Protein AF-A0A821UL13-F1 (afdb_monomer_lite)

pLDDT: mean 90.33, std 5.7, range [58.94, 95.94]

Foldseek 3Di:
DVVVVVVVVVVLVVLVVVLVVVVVVLLVVLVVLLVVCVVLADDPVLCVDPVSVVVNVVVLVVSLVVLVVSVVVLVVSQVSCVVSVHDRDDRVSSVVSNVSSVVVVVVD

Secondary structure (DSSP, 8-state):
-HHHHHHHHHHHHHHHHHHHHHHHHHHHHHHHHHHHHHHH---GGGGSSHHHHHHHHHHHHHHHHHHHHHHHHHHHHHHHHHHTTPPPP--HHHHHHHHHHHHHHHH-

Structure (mmCIF, N/CA/C/O backbone):
data_AF-A0A821UL13-F1
#
_entry.id   AF-A0A821UL13-F1
#
loop_
_atom_site.group_PDB
_atom_site.id
_atom_site.type_symbol
_atom_site.label_atom_id
_atom_site.label_alt_id
_atom_site.label_comp_id
_atom_site.label_asym_id
_atom_site.label_entity_id
_atom_site.label_seq_id
_atom_site.pdbx_PDB_ins_code
_atom_site.Cartn_x
_atom_site.Cartn_y
_atom_site.Cartn_z
_atom_site.occupancy
_atom_site.B_iso_or_equiv
_atom_site.auth_seq_id
_atom_site.auth_comp_id
_atom_site.auth_asym_id
_atom_site.auth_atom_id
_atom_site.pdbx_PDB_model_num
ATOM 1 N N . ILE A 1 1 ? -18.711 4.309 40.704 1.00 58.94 1 ILE A N 1
ATOM 2 C CA . ILE A 1 1 ? -18.778 3.188 39.728 1.00 58.94 1 ILE A CA 1
ATOM 3 C C . ILE A 1 1 ? -19.207 3.680 38.335 1.00 58.94 1 ILE A C 1
ATOM 5 O O 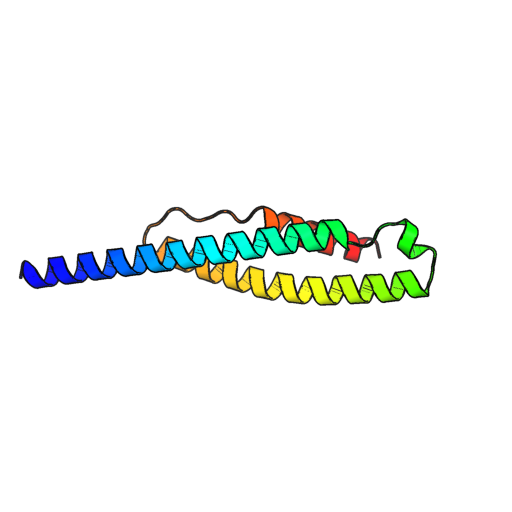. ILE A 1 1 ? -18.478 3.423 37.387 1.00 58.94 1 ILE A O 1
ATOM 9 N N . ASN A 1 2 ? -20.277 4.481 38.199 1.00 68.19 2 ASN A N 1
ATOM 10 C CA . ASN A 1 2 ? -20.720 5.037 36.900 1.00 68.19 2 ASN A CA 1
ATOM 11 C C . ASN A 1 2 ? -19.702 5.933 36.159 1.00 68.19 2 ASN A C 1
ATOM 13 O O . ASN A 1 2 ? -19.652 5.895 34.934 1.00 68.19 2 ASN A O 1
ATOM 17 N N . SER A 1 3 ? -18.871 6.713 36.862 1.00 76.50 3 SER A N 1
ATOM 18 C CA . SER A 1 3 ? -17.856 7.570 36.221 1.00 76.50 3 SER A CA 1
ATOM 19 C C . SER A 1 3 ? -16.747 6.766 35.532 1.00 76.50 3 SER A C 1
ATOM 21 O O . SER A 1 3 ? -16.359 7.096 34.418 1.00 76.50 3 SER A O 1
ATOM 23 N N . HIS A 1 4 ? -16.276 5.679 36.151 1.00 78.44 4 HIS A N 1
ATOM 24 C CA . HIS A 1 4 ? -15.217 4.833 35.590 1.00 78.44 4 HIS A CA 1
ATOM 25 C C . HIS A 1 4 ? -15.665 4.079 34.336 1.00 78.44 4 HIS A C 1
ATOM 27 O O . HIS A 1 4 ? -14.926 4.039 33.359 1.00 78.44 4 HIS A O 1
ATOM 33 N N . ILE A 1 5 ? -16.882 3.526 34.332 1.00 82.00 5 ILE A N 1
ATOM 34 C CA . ILE A 1 5 ? -17.434 2.841 33.151 1.00 82.00 5 ILE A CA 1
ATOM 35 C C . ILE A 1 5 ? -17.591 3.829 31.989 1.00 82.00 5 ILE A C 1
ATOM 37 O O . ILE A 1 5 ? -17.247 3.509 30.854 1.00 82.00 5 ILE A O 1
ATOM 41 N N . LYS A 1 6 ? -18.045 5.054 32.282 1.00 82.69 6 LYS A N 1
ATOM 42 C CA . LYS A 1 6 ? -18.160 6.123 31.288 1.00 82.69 6 LYS A CA 1
ATOM 43 C C . LYS A 1 6 ? -16.800 6.491 30.680 1.00 82.69 6 LYS A C 1
ATOM 45 O O . LYS A 1 6 ? -16.685 6.505 29.461 1.00 82.69 6 LYS A O 1
ATOM 50 N N . LEU A 1 7 ? -15.771 6.686 31.507 1.00 87.56 7 LEU A N 1
ATOM 51 C CA . LEU A 1 7 ? -14.409 6.984 31.042 1.00 87.56 7 LEU A CA 1
ATOM 52 C C . LEU A 1 7 ? -13.830 5.865 30.162 1.00 87.56 7 LEU A C 1
ATOM 54 O O . LEU A 1 7 ? -13.213 6.143 29.138 1.00 87.56 7 LEU A O 1
ATOM 58 N N . ILE A 1 8 ? -14.051 4.598 30.529 1.00 86.25 8 ILE A N 1
ATOM 59 C CA . ILE A 1 8 ? -13.600 3.448 29.728 1.00 86.25 8 ILE A CA 1
ATOM 60 C C . ILE A 1 8 ? -14.285 3.437 28.356 1.00 86.25 8 ILE A C 1
ATOM 62 O O . ILE A 1 8 ? -13.639 3.160 27.346 1.00 86.25 8 ILE A O 1
ATOM 66 N N . ASN A 1 9 ? -15.581 3.744 28.298 1.00 86.69 9 ASN A N 1
ATOM 67 C CA . ASN A 1 9 ? -16.311 3.803 27.033 1.00 86.69 9 ASN A CA 1
ATOM 68 C C . ASN A 1 9 ? -15.836 4.970 26.154 1.00 86.69 9 ASN A C 1
ATOM 70 O O . ASN A 1 9 ? -15.577 4.765 24.973 1.00 86.69 9 ASN A O 1
ATOM 74 N N . GLU A 1 10 ? -15.616 6.152 26.734 1.00 88.19 10 GLU A N 1
ATOM 75 C CA . GLU A 1 10 ? -15.062 7.306 26.012 1.00 88.19 10 GLU A CA 1
ATOM 76 C C . GLU A 1 10 ? -13.672 7.001 25.429 1.00 88.19 10 GLU A C 1
ATOM 78 O O . GLU A 1 10 ? -13.394 7.319 24.272 1.00 88.19 10 GLU A O 1
ATOM 83 N N . GLN A 1 11 ? -12.807 6.319 26.189 1.00 89.88 11 GLN A N 1
ATOM 84 C CA . GLN A 1 11 ? -11.495 5.886 25.699 1.00 89.88 11 GLN A CA 1
ATOM 85 C C . GLN A 1 11 ? -11.605 4.885 24.544 1.00 89.88 11 GLN A C 1
ATOM 87 O O . GLN A 1 11 ? -10.859 4.993 23.570 1.00 89.88 11 GLN A O 1
ATOM 92 N N . LYS A 1 12 ? -12.550 3.938 24.610 1.00 90.06 12 LYS A N 1
ATOM 93 C CA . LYS A 1 12 ? -12.811 3.007 23.501 1.00 90.06 12 LYS A CA 1
ATOM 94 C C . LYS A 1 12 ? -13.242 3.743 22.236 1.00 90.06 12 LYS A C 1
ATOM 96 O O . LYS A 1 12 ? -12.751 3.415 21.159 1.00 90.06 12 LYS A O 1
ATOM 101 N N . ASP A 1 13 ? -14.106 4.745 22.356 1.00 91.50 13 ASP A N 1
ATOM 102 C CA . ASP A 1 13 ? -14.577 5.520 21.206 1.00 91.50 13 ASP A CA 1
ATOM 103 C C . ASP A 1 13 ? -13.455 6.347 20.566 1.00 91.50 13 ASP A C 1
ATOM 105 O O . ASP A 1 13 ? -13.377 6.447 19.340 1.00 91.50 13 ASP A O 1
ATOM 109 N N . ILE A 1 14 ? -12.542 6.894 21.375 1.00 94.12 14 ILE A N 1
ATOM 110 C CA . ILE A 1 14 ? -11.339 7.577 20.876 1.00 94.12 14 ILE A CA 1
ATOM 111 C C . ILE A 1 14 ? -10.452 6.601 20.092 1.00 94.12 14 ILE A C 1
ATOM 113 O O . ILE A 1 14 ? -10.018 6.920 18.986 1.00 94.12 14 ILE A O 1
ATOM 117 N N . LEU A 1 15 ? -10.212 5.398 20.621 1.00 94.06 15 LEU A N 1
ATOM 118 C CA . LEU A 1 15 ? -9.389 4.391 19.944 1.00 94.06 15 LEU A CA 1
ATOM 119 C C . LEU A 1 15 ? -10.003 3.950 18.609 1.00 94.06 15 LEU A C 1
ATOM 121 O O . LEU A 1 15 ? -9.287 3.880 17.613 1.00 94.06 15 LEU A O 1
ATOM 125 N N . LYS A 1 16 ? -11.326 3.753 18.549 1.00 93.94 16 LYS A N 1
ATOM 126 C CA . LYS A 1 16 ? -12.034 3.446 17.295 1.00 93.94 16 LYS A CA 1
ATOM 127 C C . LYS A 1 16 ? -11.878 4.553 16.248 1.00 93.94 16 LYS A C 1
ATOM 129 O O . LYS A 1 16 ? -11.609 4.260 15.088 1.00 93.94 16 LYS A O 1
ATOM 134 N N . LYS A 1 17 ? -11.984 5.826 16.649 1.00 94.12 17 LYS A N 1
ATOM 135 C CA . LYS A 1 17 ? -11.746 6.972 15.749 1.00 94.12 17 LYS A CA 1
ATOM 136 C C . LYS A 1 17 ? -10.305 7.019 15.241 1.00 94.12 17 LYS A C 1
ATOM 138 O O . LYS A 1 17 ? -10.081 7.313 14.070 1.00 94.12 17 LYS A O 1
ATOM 143 N N . ASN A 1 18 ? -9.335 6.693 16.092 1.00 94.62 18 ASN A N 1
ATOM 144 C CA . ASN A 1 18 ? -7.931 6.629 15.688 1.00 94.62 18 ASN A CA 1
ATOM 145 C C . ASN A 1 18 ? -7.687 5.504 14.672 1.00 94.62 18 ASN A C 1
ATOM 147 O O . ASN A 1 18 ? -7.004 5.726 13.675 1.00 94.62 18 ASN A O 1
ATOM 151 N N . ILE A 1 19 ? -8.280 4.326 14.889 1.00 94.81 19 ILE A N 1
ATOM 152 C CA . ILE A 1 19 ? -8.237 3.203 13.940 1.00 94.81 19 ILE A CA 1
ATOM 153 C C . ILE A 1 19 ? -8.843 3.617 12.593 1.00 94.81 19 ILE A C 1
ATOM 155 O O . ILE A 1 19 ? -8.221 3.403 11.555 1.00 94.81 19 ILE A O 1
ATOM 159 N N . GLN A 1 20 ? -9.995 4.294 12.609 1.00 93.94 20 GLN A N 1
ATOM 160 C CA . GLN A 1 20 ? -10.649 4.805 11.402 1.00 93.94 20 GLN A CA 1
ATOM 161 C C . GLN A 1 20 ? -9.764 5.803 10.636 1.00 93.94 20 GLN A C 1
ATOM 163 O O . GLN A 1 20 ? -9.604 5.693 9.423 1.00 93.94 20 GLN A O 1
ATOM 168 N N . SER A 1 21 ? -9.121 6.737 11.342 1.00 94.75 21 SER A N 1
ATOM 169 C CA . SER A 1 21 ? -8.209 7.707 10.725 1.00 94.75 21 SER A CA 1
ATOM 170 C C . SER A 1 21 ? -6.978 7.043 10.090 1.00 94.75 21 SER A C 1
ATOM 172 O O . SER A 1 21 ? -6.545 7.424 8.996 1.00 94.75 21 SER A O 1
ATOM 174 N N . ARG A 1 22 ? -6.426 6.011 10.743 1.00 94.62 22 ARG A N 1
ATOM 175 C CA . ARG A 1 22 ? -5.341 5.202 10.168 1.00 94.62 22 ARG A CA 1
ATOM 176 C C . ARG A 1 22 ? -5.804 4.427 8.942 1.00 94.62 22 ARG A C 1
ATOM 178 O O . ARG A 1 22 ? -5.074 4.395 7.956 1.00 94.62 22 ARG A O 1
ATOM 185 N N . TYR A 1 23 ? -7.010 3.866 8.979 1.00 94.88 23 TYR A N 1
ATOM 186 C CA . TYR A 1 23 ? -7.612 3.190 7.834 1.00 94.88 23 TYR A CA 1
ATOM 187 C C . TYR A 1 23 ? -7.737 4.113 6.623 1.00 94.88 23 TYR A C 1
ATOM 189 O O . TYR A 1 23 ? -7.242 3.774 5.554 1.00 94.88 23 TYR A O 1
ATOM 197 N N . GLU A 1 24 ? -8.299 5.308 6.789 1.00 94.56 24 GLU A N 1
ATOM 198 C CA . GLU A 1 24 ? -8.432 6.282 5.698 1.00 94.56 24 GLU A CA 1
ATOM 199 C C . GLU A 1 24 ? -7.069 6.696 5.132 1.00 94.56 24 GLU A C 1
ATOM 201 O O . GLU A 1 24 ? -6.884 6.809 3.919 1.00 94.56 24 GLU A O 1
ATOM 206 N N . THR A 1 25 ? -6.076 6.878 6.003 1.00 95.00 25 THR A N 1
ATOM 207 C CA . THR A 1 25 ? -4.701 7.162 5.577 1.00 95.00 25 THR A CA 1
ATOM 208 C C . THR A 1 25 ? -4.124 6.009 4.757 1.00 95.00 25 THR A C 1
ATOM 210 O O . THR A 1 25 ? -3.497 6.245 3.725 1.00 95.00 25 THR A O 1
ATOM 213 N N . PHE A 1 26 ? -4.349 4.770 5.188 1.00 95.94 26 PHE A N 1
ATOM 214 C CA . PHE A 1 26 ? -3.846 3.577 4.519 1.00 95.94 26 PHE A CA 1
ATOM 215 C C . PHE A 1 26 ? -4.543 3.321 3.173 1.00 95.94 26 PHE A C 1
ATOM 217 O O . PHE A 1 26 ? -3.873 3.015 2.188 1.00 95.94 26 PHE A O 1
ATOM 224 N N . VAL A 1 27 ? -5.857 3.542 3.076 1.00 94.50 27 VAL A N 1
ATOM 225 C CA . VAL A 1 27 ? -6.598 3.481 1.801 1.00 94.50 27 VAL A CA 1
ATOM 226 C C . VAL A 1 27 ? -6.030 4.482 0.796 1.00 94.50 27 VAL A C 1
ATOM 228 O O . VAL A 1 27 ? -5.663 4.098 -0.311 1.00 94.50 27 VAL A O 1
ATOM 231 N N . ASN A 1 28 ? -5.819 5.735 1.210 1.00 94.94 28 ASN A N 1
ATOM 232 C CA . ASN A 1 28 ? -5.192 6.751 0.359 1.00 94.94 28 ASN A CA 1
ATOM 233 C C . ASN A 1 28 ? -3.777 6.354 -0.109 1.00 94.94 28 ASN A C 1
ATOM 235 O O . ASN A 1 28 ? -3.327 6.769 -1.180 1.00 94.94 28 ASN A O 1
ATOM 239 N N . GLN A 1 29 ? -3.026 5.596 0.697 1.00 94.69 29 GLN A N 1
ATOM 240 C CA . GLN A 1 29 ? -1.722 5.067 0.288 1.00 94.69 29 GLN A CA 1
ATOM 241 C C . GLN A 1 29 ? -1.870 3.962 -0.765 1.00 94.69 29 GLN A C 1
ATOM 243 O O . GLN A 1 29 ? -1.136 3.982 -1.757 1.00 94.69 29 GLN A O 1
ATOM 248 N N . CYS A 1 30 ? -2.834 3.054 -0.586 1.00 94.69 30 CYS A N 1
ATOM 249 C CA . CYS A 1 30 ? -3.140 1.983 -1.537 1.00 94.69 30 CYS A CA 1
ATOM 250 C C . CYS A 1 30 ? -3.534 2.550 -2.909 1.00 94.69 30 CYS A C 1
ATOM 252 O O . CYS A 1 30 ? -2.946 2.166 -3.921 1.00 94.69 30 CYS A O 1
ATOM 254 N N . GLU A 1 31 ? -4.432 3.537 -2.938 1.00 94.75 31 GLU A N 1
ATOM 255 C CA . GLU A 1 31 ? -4.860 4.214 -4.169 1.00 94.75 31 GLU A CA 1
ATOM 256 C C . GLU A 1 31 ? -3.676 4.848 -4.913 1.00 94.75 31 GLU A C 1
ATOM 258 O O . GLU A 1 31 ? -3.485 4.650 -6.116 1.00 94.75 31 GLU A O 1
ATOM 263 N N . LYS A 1 32 ? -2.814 5.580 -4.193 1.00 94.44 32 LYS A N 1
ATOM 264 C CA . LYS A 1 32 ? -1.623 6.213 -4.783 1.00 94.44 32 LYS A CA 1
ATOM 265 C C . LYS A 1 32 ? -0.677 5.189 -5.394 1.00 94.44 32 LYS A C 1
ATOM 267 O O . LYS A 1 32 ? -0.086 5.450 -6.441 1.00 94.44 32 LYS A O 1
ATOM 272 N N . ILE A 1 33 ? -0.504 4.043 -4.746 1.00 93.25 33 ILE A N 1
ATOM 273 C CA . ILE A 1 33 ? 0.353 2.977 -5.260 1.00 93.25 33 ILE A CA 1
ATOM 274 C C . ILE A 1 33 ? -0.245 2.331 -6.490 1.00 93.25 33 ILE A C 1
ATOM 276 O O . ILE A 1 33 ? 0.482 2.164 -7.467 1.00 93.25 33 ILE A O 1
ATOM 280 N N . LYS A 1 34 ? -1.549 2.056 -6.489 1.00 94.00 34 LYS A N 1
ATOM 281 C CA . LYS A 1 34 ? -2.252 1.549 -7.665 1.00 94.00 34 LYS A CA 1
ATOM 282 C C . LYS A 1 34 ? -2.089 2.481 -8.860 1.00 94.00 34 LYS A C 1
ATOM 284 O O . LYS A 1 34 ? -1.695 2.025 -9.930 1.00 94.00 34 LYS A O 1
ATOM 289 N N . LEU A 1 35 ? -2.279 3.787 -8.672 1.00 94.75 35 LEU A N 1
ATOM 290 C CA . LEU A 1 35 ? -2.083 4.779 -9.736 1.00 94.75 35 LEU A CA 1
ATOM 291 C C . 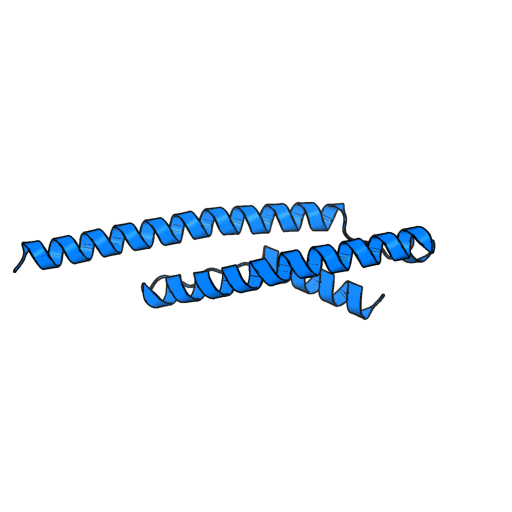LEU A 1 35 ? -0.641 4.792 -10.262 1.00 94.75 35 LEU A C 1
ATOM 293 O O . LEU A 1 35 ? -0.421 4.765 -11.474 1.00 94.75 35 LEU A O 1
ATOM 297 N N . ARG A 1 36 ? 0.357 4.778 -9.366 1.00 93.31 36 ARG A N 1
ATOM 298 C CA . ARG A 1 36 ? 1.772 4.688 -9.768 1.00 93.31 36 ARG A CA 1
ATOM 299 C C . ARG A 1 36 ? 2.057 3.393 -10.524 1.00 93.31 36 ARG A C 1
ATOM 301 O O . ARG A 1 36 ? 2.755 3.412 -11.531 1.00 93.31 36 ARG A O 1
ATOM 308 N N . TRP A 1 37 ? 1.529 2.273 -10.049 1.00 94.44 37 TRP A N 1
ATOM 309 C CA . TRP A 1 37 ? 1.732 0.977 -10.676 1.00 94.44 37 TRP A CA 1
ATOM 310 C C . TRP A 1 37 ? 1.123 0.926 -12.075 1.00 94.44 37 TRP A C 1
ATOM 312 O O . TRP A 1 37 ? 1.802 0.559 -13.024 1.00 94.44 37 TRP A O 1
ATOM 322 N N . GLN A 1 38 ? -0.109 1.399 -12.249 1.00 92.69 38 GLN A N 1
ATOM 323 C CA . GLN A 1 38 ? -0.749 1.484 -13.564 1.00 92.69 38 GLN A CA 1
ATOM 324 C C . GLN A 1 38 ? 0.063 2.317 -14.569 1.00 92.69 38 GLN A C 1
ATOM 326 O O . GLN A 1 38 ? 0.081 1.995 -15.758 1.00 92.69 38 GLN A O 1
ATOM 331 N N . GLN A 1 39 ? 0.746 3.364 -14.098 1.00 91.00 39 GLN A N 1
ATOM 332 C CA . GLN A 1 39 ? 1.588 4.216 -14.935 1.00 91.00 39 GLN A CA 1
ATOM 333 C C . GLN A 1 39 ? 2.922 3.558 -15.316 1.00 91.00 39 GLN A C 1
ATOM 335 O O . GLN A 1 39 ? 3.343 3.677 -16.466 1.00 91.00 39 GLN A O 1
ATOM 340 N N . PHE A 1 40 ? 3.591 2.904 -14.363 1.00 89.62 40 PHE A N 1
ATOM 341 C CA . PHE A 1 40 ? 4.982 2.459 -14.513 1.00 89.62 40 PHE A CA 1
ATOM 342 C C . PHE A 1 40 ? 5.163 0.945 -14.643 1.00 89.62 40 PHE A C 1
ATOM 344 O O . PHE A 1 40 ? 6.298 0.493 -14.794 1.00 89.62 40 PHE A O 1
ATOM 351 N N . ARG A 1 41 ? 4.088 0.151 -14.566 1.00 90.75 41 ARG A N 1
ATOM 352 C CA . ARG A 1 41 ? 4.193 -1.303 -14.703 1.00 90.75 41 ARG A CA 1
ATOM 353 C C . ARG A 1 41 ? 4.803 -1.668 -16.063 1.00 90.75 41 ARG A C 1
ATOM 355 O O . ARG A 1 41 ? 4.386 -1.093 -17.078 1.00 90.75 41 ARG A O 1
ATOM 362 N N . PRO A 1 42 ? 5.740 -2.627 -16.096 1.00 88.81 42 PRO A N 1
ATOM 363 C CA . PRO A 1 42 ? 6.310 -3.104 -17.346 1.00 88.81 42 PRO A CA 1
ATOM 364 C C . PRO A 1 42 ? 5.249 -3.697 -18.272 1.00 88.81 42 PRO A C 1
ATOM 366 O O . PRO A 1 42 ? 4.258 -4.278 -17.820 1.00 88.81 42 PRO A O 1
ATOM 369 N N . ARG A 1 43 ? 5.463 -3.558 -19.578 1.00 87.81 43 ARG A N 1
ATOM 370 C CA . ARG A 1 43 ? 4.629 -4.142 -20.634 1.00 87.81 43 ARG A CA 1
ATOM 371 C C . ARG A 1 43 ? 5.448 -5.150 -21.432 1.00 87.81 43 ARG A C 1
ATOM 373 O O . ARG A 1 43 ? 6.669 -5.095 -21.427 1.00 87.81 43 ARG A O 1
ATOM 380 N N . GLU A 1 44 ? 4.786 -6.039 -22.165 1.00 83.50 44 GLU A N 1
ATOM 381 C CA . GLU A 1 44 ? 5.459 -7.081 -22.965 1.00 83.50 44 GLU A CA 1
ATOM 382 C C . GLU A 1 44 ? 6.516 -6.505 -23.926 1.00 83.50 44 GLU A C 1
ATOM 384 O O . GLU A 1 44 ? 7.626 -7.016 -24.006 1.00 83.50 44 GLU A O 1
ATOM 389 N N . GLN A 1 45 ? 6.224 -5.364 -24.554 1.00 83.75 45 GLN A N 1
ATOM 390 C CA . GLN A 1 45 ? 7.158 -4.617 -25.411 1.00 83.75 45 GLN A CA 1
ATOM 391 C C . GLN A 1 45 ? 8.476 -4.203 -24.719 1.00 83.75 45 GLN A C 1
ATOM 393 O O . GLN A 1 45 ? 9.467 -3.923 -25.389 1.00 83.75 45 GLN A O 1
ATOM 398 N N . ASP A 1 46 ? 8.506 -4.123 -23.385 1.00 82.44 46 ASP A N 1
ATOM 399 C CA . ASP A 1 46 ? 9.703 -3.748 -22.629 1.00 82.44 46 ASP A CA 1
ATOM 400 C C . ASP A 1 46 ? 10.674 -4.936 -22.465 1.00 82.44 46 ASP A C 1
ATOM 402 O O . ASP A 1 46 ? 11.832 -4.723 -22.106 1.00 82.44 46 ASP A O 1
ATOM 406 N N . MET A 1 47 ? 10.243 -6.169 -22.776 1.00 77.62 47 MET A N 1
ATOM 407 C CA . MET A 1 47 ? 11.105 -7.359 -22.819 1.00 77.62 47 MET A CA 1
ATOM 408 C C . MET A 1 47 ? 12.035 -7.393 -24.037 1.00 77.62 47 MET A C 1
ATOM 410 O O . MET A 1 47 ? 13.084 -8.031 -23.987 1.00 77.62 47 MET A O 1
ATOM 414 N N . GLU A 1 48 ? 11.653 -6.738 -25.136 1.00 83.81 48 GLU A N 1
ATOM 415 C CA . GLU A 1 48 ? 12.372 -6.817 -26.417 1.00 83.81 48 GLU A CA 1
ATOM 416 C C . GLU A 1 48 ? 13.737 -6.109 -26.381 1.00 83.81 48 GLU A C 1
ATOM 418 O O . GLU A 1 48 ? 14.618 -6.393 -27.192 1.00 83.81 48 GLU A O 1
ATOM 423 N N . ASP A 1 49 ? 13.931 -5.199 -25.424 1.00 88.81 49 ASP A N 1
ATOM 424 C CA . ASP A 1 49 ? 15.172 -4.461 -25.209 1.00 88.81 49 ASP A CA 1
ATOM 425 C C . ASP A 1 49 ? 15.818 -4.905 -23.890 1.00 88.81 49 ASP A C 1
ATOM 427 O O . ASP A 1 49 ? 15.252 -4.751 -22.808 1.00 88.81 49 ASP A O 1
ATOM 431 N N . GLU A 1 50 ? 17.042 -5.428 -23.968 1.00 86.56 50 GLU A N 1
ATOM 432 C CA . GLU A 1 50 ? 17.773 -5.988 -22.824 1.00 86.56 50 GLU A CA 1
ATOM 433 C C . GLU A 1 50 ? 17.962 -4.982 -21.672 1.00 86.56 50 GLU A C 1
ATOM 435 O O . GLU A 1 50 ? 17.975 -5.353 -20.493 1.00 86.56 50 GLU A O 1
ATOM 440 N N . LYS A 1 51 ? 18.111 -3.689 -21.986 1.00 89.06 51 LYS A N 1
ATOM 441 C CA . LYS A 1 51 ? 18.239 -2.635 -20.979 1.00 89.06 51 LYS A CA 1
ATOM 442 C C . LYS A 1 51 ? 16.883 -2.344 -20.338 1.00 89.06 51 LYS A C 1
ATOM 444 O O . LYS A 1 51 ? 16.803 -2.321 -19.111 1.00 89.06 51 LYS A O 1
ATOM 449 N N . LYS A 1 52 ? 15.823 -2.181 -21.137 1.00 87.19 52 LYS A N 1
ATOM 450 C CA . LYS A 1 52 ? 14.462 -1.955 -20.613 1.00 87.19 52 LYS A CA 1
ATOM 451 C C . LYS A 1 52 ? 13.962 -3.131 -19.784 1.00 87.19 52 LYS A C 1
ATOM 453 O O . LYS A 1 52 ? 13.322 -2.912 -18.756 1.00 87.19 52 LYS A O 1
ATOM 458 N N . CYS A 1 53 ? 14.308 -4.353 -20.174 1.00 87.25 53 CYS A N 1
ATOM 459 C CA . CYS A 1 53 ? 13.977 -5.559 -19.432 1.00 87.25 53 CYS A CA 1
ATOM 460 C C . CYS A 1 53 ? 14.635 -5.550 -18.041 1.00 87.25 53 CYS A C 1
ATOM 462 O O . CYS A 1 53 ? 13.960 -5.721 -17.024 1.00 87.25 53 CYS A O 1
ATOM 464 N N . ARG A 1 54 ? 15.937 -5.238 -17.962 1.00 87.94 54 ARG A N 1
ATOM 465 C CA . ARG A 1 54 ? 16.647 -5.097 -16.678 1.00 87.94 54 ARG A CA 1
ATOM 466 C C . ARG A 1 54 ? 16.067 -3.999 -15.788 1.00 87.94 54 ARG A C 1
ATOM 468 O O . ARG A 1 54 ? 15.881 -4.229 -14.591 1.00 87.94 54 ARG A O 1
ATOM 475 N N . ASP A 1 55 ? 15.780 -2.831 -16.357 1.00 89.50 55 ASP A N 1
ATOM 476 C CA . ASP A 1 55 ? 15.213 -1.700 -15.616 1.00 89.50 55 ASP A CA 1
ATOM 477 C C . ASP A 1 55 ? 13.806 -2.037 -15.088 1.00 89.50 55 ASP A C 1
ATOM 479 O O . ASP A 1 55 ? 13.477 -1.748 -13.935 1.00 89.50 55 ASP A O 1
ATOM 483 N N . SER A 1 56 ? 13.011 -2.745 -15.890 1.00 89.12 56 SER A N 1
ATOM 484 C CA . SER A 1 56 ? 11.681 -3.240 -15.525 1.00 89.12 56 SER A CA 1
ATOM 485 C C . SER A 1 56 ? 11.731 -4.262 -14.388 1.00 89.12 56 SER A C 1
ATOM 487 O O . SER A 1 56 ? 10.998 -4.126 -13.411 1.00 89.12 56 SER A O 1
ATOM 489 N N . LEU A 1 57 ? 12.638 -5.244 -14.446 1.00 88.50 57 LEU A N 1
ATOM 490 C CA . LEU A 1 57 ? 12.830 -6.222 -13.367 1.00 88.50 57 LEU A CA 1
ATOM 491 C C . LEU A 1 57 ? 13.248 -5.558 -12.052 1.00 88.50 57 LEU A C 1
ATOM 493 O O . LEU A 1 57 ? 12.806 -5.968 -10.976 1.00 88.50 57 LEU A O 1
ATOM 497 N N . LYS A 1 58 ? 14.090 -4.521 -12.123 1.00 90.25 58 LYS A N 1
ATOM 498 C CA . LYS A 1 58 ? 14.464 -3.734 -10.946 1.00 90.25 58 LYS A CA 1
ATOM 499 C C . LYS A 1 58 ? 13.245 -3.023 -10.354 1.00 90.25 58 LYS A C 1
ATOM 501 O O . LYS A 1 58 ? 13.013 -3.140 -9.153 1.00 90.25 58 LYS A O 1
ATOM 506 N N . LEU A 1 59 ? 12.441 -2.368 -11.192 1.00 90.06 59 LEU A N 1
ATOM 507 C CA . LEU A 1 59 ? 11.215 -1.691 -10.770 1.00 90.06 59 LEU A CA 1
ATOM 508 C C . LEU A 1 59 ? 10.223 -2.664 -10.116 1.00 90.06 59 LEU A C 1
ATOM 510 O O . LEU A 1 59 ? 9.670 -2.355 -9.063 1.00 90.06 59 LEU A O 1
ATOM 514 N N . VAL A 1 60 ? 10.030 -3.852 -10.696 1.00 91.44 60 VAL A N 1
ATOM 515 C CA . VAL A 1 60 ? 9.144 -4.897 -10.151 1.00 91.44 60 VAL A CA 1
ATOM 516 C C . VAL A 1 60 ? 9.609 -5.345 -8.765 1.00 91.44 60 VAL A C 1
ATOM 518 O O . VAL A 1 60 ? 8.787 -5.444 -7.861 1.00 91.44 60 VAL A O 1
ATOM 521 N N . ARG A 1 61 ? 10.916 -5.559 -8.560 1.00 91.06 61 ARG A N 1
ATOM 522 C CA . ARG A 1 61 ? 11.473 -5.940 -7.247 1.00 91.06 61 ARG A CA 1
ATOM 523 C C . ARG A 1 61 ? 11.318 -4.841 -6.199 1.00 91.06 61 ARG A C 1
ATOM 525 O O . ARG A 1 61 ? 10.971 -5.125 -5.057 1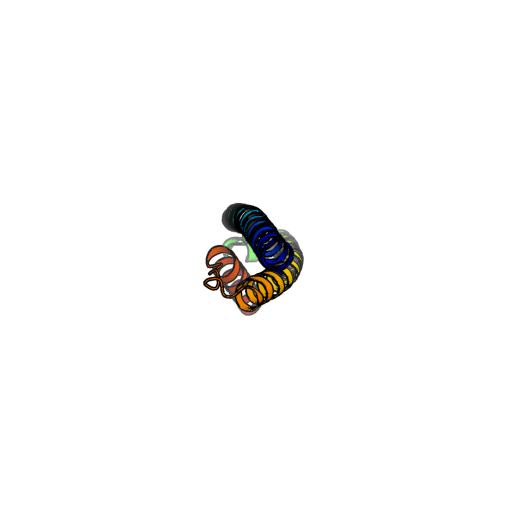.00 91.06 61 ARG A O 1
ATOM 532 N N . GLU A 1 62 ? 11.562 -3.588 -6.576 1.00 92.00 62 GLU A N 1
ATOM 533 C CA . GLU A 1 62 ? 11.367 -2.443 -5.678 1.00 92.00 62 GLU A CA 1
ATOM 534 C C . GLU A 1 62 ? 9.891 -2.295 -5.286 1.00 92.00 62 GLU A C 1
ATOM 536 O O . GLU A 1 62 ? 9.578 -2.075 -4.114 1.00 92.00 62 GLU A O 1
ATOM 541 N N . LYS A 1 63 ? 8.976 -2.478 -6.246 1.00 91.94 63 LYS A N 1
ATOM 542 C CA . LYS A 1 63 ? 7.536 -2.470 -5.978 1.00 91.94 63 LYS A CA 1
ATOM 543 C C . LYS A 1 63 ? 7.077 -3.646 -5.142 1.00 91.94 63 LYS A C 1
ATOM 545 O O . LYS A 1 63 ? 6.281 -3.437 -4.237 1.00 91.94 63 LYS A O 1
ATOM 550 N N . GLU A 1 64 ? 7.603 -4.841 -5.373 1.00 92.50 64 GLU A N 1
ATOM 551 C CA . GLU A 1 64 ? 7.313 -6.001 -4.533 1.00 92.50 64 GLU A CA 1
ATOM 552 C C . GLU A 1 64 ? 7.638 -5.711 -3.065 1.00 92.50 64 GLU A C 1
ATOM 554 O O . GLU A 1 64 ? 6.795 -5.939 -2.202 1.00 92.50 64 GLU A O 1
ATOM 559 N N . GLN A 1 65 ? 8.813 -5.144 -2.781 1.00 93.31 65 GLN A N 1
ATOM 560 C CA . GLN A 1 65 ? 9.192 -4.804 -1.411 1.00 93.31 65 GLN A CA 1
ATOM 561 C C . GLN A 1 65 ? 8.232 -3.779 -0.782 1.00 93.31 65 GLN A C 1
ATOM 563 O O . GLN A 1 65 ? 7.787 -3.976 0.348 1.00 93.31 65 GLN A O 1
ATOM 568 N N . GLU A 1 66 ? 7.862 -2.725 -1.521 1.00 93.56 66 GLU A N 1
ATOM 569 C CA . GLU A 1 66 ? 6.880 -1.724 -1.068 1.00 93.56 66 GLU A CA 1
ATOM 570 C C . GLU A 1 66 ? 5.516 -2.370 -0.756 1.00 93.56 66 GLU A C 1
ATOM 572 O O . GLU A 1 66 ? 4.913 -2.078 0.277 1.00 93.56 66 GLU A O 1
ATOM 577 N N . ILE A 1 67 ? 5.046 -3.288 -1.609 1.00 93.88 67 ILE A N 1
ATOM 578 C CA . ILE A 1 67 ? 3.785 -4.013 -1.405 1.00 93.88 67 ILE A CA 1
ATOM 579 C C . ILE A 1 67 ? 3.851 -4.933 -0.185 1.00 93.88 67 ILE A C 1
ATOM 581 O O . ILE A 1 67 ? 2.909 -4.945 0.604 1.00 93.88 67 ILE A O 1
ATOM 585 N N . GLN A 1 68 ? 4.948 -5.664 0.021 1.00 94.44 68 GLN A N 1
ATOM 586 C CA . GLN A 1 68 ? 5.092 -6.552 1.180 1.00 94.44 68 GLN A CA 1
ATOM 587 C C . GLN A 1 68 ? 5.006 -5.794 2.509 1.00 94.44 68 GLN A C 1
ATOM 589 O O . GLN A 1 68 ? 4.397 -6.275 3.466 1.00 94.44 68 GLN A O 1
ATOM 594 N N . ASP A 1 69 ? 5.563 -4.587 2.579 1.00 94.69 69 ASP A N 1
ATOM 595 C CA . ASP A 1 69 ? 5.490 -3.775 3.794 1.00 94.69 69 ASP A CA 1
ATOM 596 C C . ASP A 1 69 ? 4.091 -3.184 4.029 1.00 94.69 69 ASP A C 1
ATOM 598 O O . ASP A 1 69 ? 3.687 -2.982 5.178 1.00 94.69 69 ASP A O 1
ATOM 602 N N . LEU A 1 70 ? 3.309 -2.971 2.970 1.00 94.75 70 LEU A N 1
ATOM 603 C CA . LEU A 1 70 ? 1.903 -2.578 3.080 1.00 94.75 70 LEU A CA 1
ATOM 604 C C . LEU A 1 70 ? 0.993 -3.749 3.428 1.00 94.75 70 LEU A C 1
ATOM 606 O O . LEU A 1 70 ? 0.043 -3.557 4.179 1.00 94.75 70 LEU A O 1
ATOM 610 N N . LEU A 1 71 ? 1.287 -4.960 2.954 1.00 94.75 71 LEU A N 1
ATOM 611 C CA . LEU A 1 71 ? 0.544 -6.161 3.337 1.00 94.75 71 LEU A CA 1
ATOM 612 C C . LEU A 1 71 ? 0.640 -6.415 4.848 1.00 94.75 71 LEU A C 1
ATOM 614 O O . LEU A 1 71 ? -0.381 -6.648 5.488 1.00 94.75 71 LEU A O 1
ATOM 618 N N . LYS A 1 72 ? 1.823 -6.232 5.448 1.00 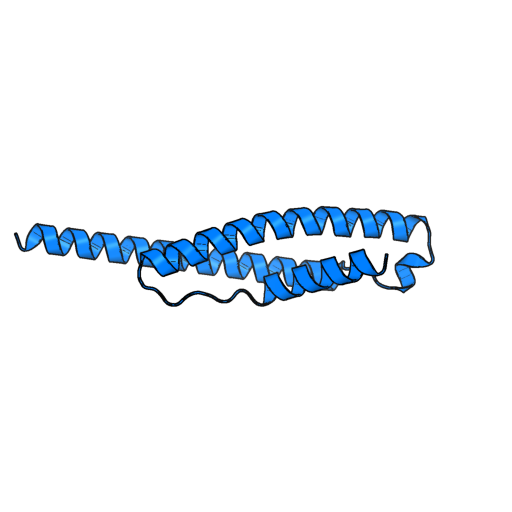95.31 72 LYS A N 1
ATOM 619 C CA . LYS A 1 72 ? 1.996 -6.301 6.912 1.00 95.31 72 LYS A CA 1
ATOM 620 C C . LYS A 1 72 ? 1.178 -5.236 7.649 1.00 95.31 72 LYS A C 1
ATOM 622 O O . LYS A 1 72 ? 0.581 -5.506 8.689 1.00 95.31 72 LYS A O 1
ATOM 627 N N . GLN A 1 73 ? 1.135 -4.011 7.119 1.00 94.50 73 GLN A N 1
ATOM 628 C CA . GLN A 1 73 ? 0.313 -2.937 7.691 1.00 94.50 73 GLN A CA 1
ATOM 629 C C . GLN A 1 73 ? -1.186 -3.243 7.569 1.00 94.50 73 GLN A C 1
ATOM 631 O O . GLN A 1 73 ? -1.930 -3.023 8.524 1.00 94.50 73 GLN A O 1
ATOM 636 N N . LYS A 1 74 ? -1.619 -3.802 6.432 1.00 95.00 74 LYS A N 1
ATOM 637 C CA . LYS A 1 74 ? -2.983 -4.299 6.209 1.00 95.00 74 LYS A CA 1
ATOM 638 C C . LYS A 1 74 ? -3.361 -5.354 7.247 1.00 95.00 74 LYS A C 1
ATOM 640 O O . LYS A 1 74 ? -4.431 -5.243 7.838 1.00 95.00 74 LYS A O 1
ATOM 645 N N . GLU A 1 75 ? -2.503 -6.343 7.490 1.00 95.00 75 GLU A N 1
ATOM 646 C CA . GLU A 1 75 ? -2.735 -7.389 8.497 1.00 95.00 75 GLU A CA 1
ATOM 647 C C . GLU A 1 75 ? -2.906 -6.789 9.894 1.00 95.00 75 GLU A C 1
ATOM 649 O O . GLU A 1 75 ? -3.917 -7.038 10.551 1.00 95.00 75 GLU A O 1
ATOM 654 N N . SER A 1 76 ? -1.984 -5.910 10.302 1.00 94.38 76 SER A N 1
ATOM 655 C CA . SER A 1 76 ? -2.069 -5.213 11.590 1.00 94.38 76 SER A CA 1
ATOM 656 C C . SER A 1 76 ? -3.370 -4.418 11.731 1.00 94.38 76 SER A C 1
ATOM 658 O O . SER A 1 76 ? -3.988 -4.437 12.793 1.00 94.38 76 SER A O 1
ATOM 660 N N . LEU A 1 77 ? -3.813 -3.734 10.676 1.00 95.06 77 LEU A N 1
ATOM 661 C CA . LEU A 1 77 ? -5.040 -2.946 10.711 1.00 95.06 77 LEU A CA 1
ATOM 662 C C . LEU A 1 77 ? -6.287 -3.844 10.795 1.00 95.06 77 LEU A C 1
ATOM 664 O O . LEU A 1 77 ? -7.201 -3.552 11.560 1.00 95.06 77 LEU A O 1
ATOM 668 N N . ILE A 1 78 ? -6.322 -4.970 10.077 1.00 94.62 78 ILE A N 1
ATOM 669 C CA . ILE A 1 78 ? -7.417 -5.953 10.171 1.00 94.62 78 ILE A CA 1
ATOM 670 C C . ILE A 1 78 ? -7.521 -6.521 11.594 1.00 94.62 78 ILE A C 1
ATOM 672 O O . ILE A 1 78 ? -8.625 -6.641 12.136 1.00 94.62 78 ILE A O 1
ATOM 676 N N . GLU A 1 79 ? -6.387 -6.835 12.224 1.00 94.81 79 GLU A N 1
ATOM 677 C CA . GLU A 1 79 ? -6.351 -7.292 13.615 1.00 94.81 79 GLU A CA 1
ATOM 678 C C . GLU A 1 79 ? -6.905 -6.238 14.580 1.00 94.81 79 GLU A C 1
ATOM 680 O O . GLU A 1 79 ? -7.710 -6.570 15.453 1.00 94.81 79 GLU A O 1
ATOM 685 N N . GLU A 1 80 ? -6.551 -4.963 14.397 1.00 93.56 80 GLU A N 1
ATOM 686 C CA . GLU A 1 80 ? -7.102 -3.862 15.191 1.00 93.56 80 GLU A CA 1
ATOM 687 C C . GLU A 1 80 ? -8.624 -3.751 15.041 1.00 93.56 80 GLU A C 1
ATOM 689 O O . GLU A 1 80 ? -9.337 -3.698 16.044 1.00 93.56 80 GLU A O 1
ATOM 694 N N . PHE A 1 81 ? -9.156 -3.784 13.817 1.00 94.38 81 PHE A N 1
ATOM 695 C CA . PHE A 1 81 ? -10.607 -3.750 13.601 1.00 94.38 81 PHE A CA 1
ATOM 696 C C . PHE A 1 81 ? -11.304 -4.917 14.314 1.00 94.38 81 PHE A C 1
ATOM 6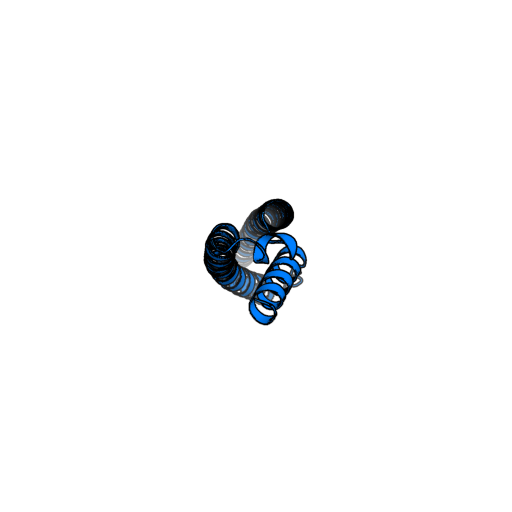98 O O . PHE A 1 81 ? -12.297 -4.712 15.018 1.00 94.38 81 PHE A O 1
ATOM 705 N N . LYS A 1 82 ? -10.737 -6.127 14.232 1.00 93.69 82 LYS A N 1
ATOM 706 C CA . LYS A 1 82 ? -11.257 -7.314 14.921 1.00 93.69 82 LYS A CA 1
ATOM 707 C C . LYS A 1 82 ? -11.240 -7.161 16.445 1.00 93.69 82 LYS A C 1
ATOM 709 O O . LYS A 1 82 ? -12.238 -7.474 17.094 1.00 93.69 82 LYS A O 1
ATOM 714 N N . LEU A 1 83 ? -10.144 -6.665 17.023 1.00 92.88 83 LEU A N 1
ATOM 715 C CA . LEU A 1 83 ? -10.008 -6.452 18.472 1.00 92.88 83 LEU A CA 1
ATOM 716 C C . LEU A 1 83 ? -11.054 -5.472 19.020 1.00 92.88 83 LEU A C 1
ATOM 718 O O . LEU A 1 83 ? -11.525 -5.632 20.147 1.00 92.88 83 LEU A O 1
ATOM 722 N N . PHE A 1 84 ? -11.442 -4.477 18.221 1.00 91.00 84 PHE A N 1
ATOM 723 C CA . PHE A 1 84 ? -12.434 -3.470 18.600 1.00 91.00 84 PHE A CA 1
ATOM 724 C C . PHE A 1 84 ? -13.871 -3.817 18.179 1.00 91.00 84 PHE A C 1
ATOM 726 O O . PHE A 1 84 ? -14.783 -3.018 18.431 1.00 91.00 84 PHE A O 1
ATOM 733 N N . GLY A 1 85 ? -14.087 -5.002 17.591 1.00 91.62 85 GLY A N 1
ATOM 734 C CA . GLY A 1 85 ? -15.393 -5.463 17.115 1.00 91.62 85 GLY A CA 1
ATOM 735 C C . GLY A 1 85 ? -15.954 -4.595 15.986 1.00 91.62 85 GLY A C 1
ATOM 736 O O . GLY A 1 85 ? -17.154 -4.339 15.956 1.00 91.62 85 GLY A O 1
ATOM 737 N N . MET A 1 86 ? -15.076 -4.073 15.131 1.00 92.25 86 MET A N 1
ATOM 738 C CA . MET A 1 86 ? -15.406 -3.284 13.946 1.00 92.25 86 MET A CA 1
ATOM 739 C C . MET A 1 86 ? -15.424 -4.185 12.703 1.00 92.25 86 MET A C 1
ATOM 741 O O . MET A 1 86 ? -14.762 -5.226 12.674 1.00 92.25 86 MET A O 1
ATOM 745 N N . ASP A 1 87 ? -16.157 -3.775 11.668 1.00 90.50 87 ASP A N 1
ATOM 746 C CA . ASP A 1 87 ? -16.230 -4.512 10.404 1.00 90.50 87 ASP A CA 1
ATOM 747 C C . ASP A 1 87 ? -14.867 -4.536 9.710 1.00 90.50 87 ASP A C 1
ATOM 749 O O . ASP A 1 87 ? -14.250 -3.492 9.507 1.00 90.50 87 ASP A O 1
ATOM 753 N N . SER A 1 88 ? -14.380 -5.728 9.350 1.00 88.06 88 SER A N 1
ATOM 754 C CA . SER A 1 88 ? -13.060 -5.854 8.726 1.00 88.06 88 SER A CA 1
ATOM 755 C C . SER A 1 88 ? -13.001 -5.110 7.386 1.00 88.06 88 SER A C 1
ATOM 757 O O . SER A 1 88 ? -13.845 -5.354 6.519 1.00 88.06 88 SER A O 1
ATOM 759 N N . PRO A 1 89 ? -11.998 -4.240 7.189 1.00 89.25 89 PRO A N 1
ATOM 760 C CA . PRO A 1 89 ? -11.837 -3.506 5.945 1.00 89.25 89 PRO A CA 1
ATOM 761 C C . PRO A 1 89 ? -11.345 -4.407 4.807 1.00 89.25 89 PRO A C 1
ATOM 763 O O . PRO A 1 89 ? -10.632 -5.388 5.025 1.00 89.25 89 PRO A O 1
ATOM 766 N N . VAL A 1 90 ? -11.687 -4.029 3.573 1.00 87.75 90 VAL A N 1
ATOM 767 C CA . VAL A 1 90 ? -11.221 -4.682 2.341 1.00 87.75 90 VAL A CA 1
ATOM 768 C C . VAL A 1 90 ? -10.284 -3.732 1.598 1.00 87.75 90 VAL A C 1
ATOM 770 O O . VAL A 1 90 ? -10.595 -2.556 1.433 1.00 87.75 90 VAL A O 1
ATOM 773 N N . PHE A 1 91 ? -9.147 -4.246 1.124 1.00 90.88 91 PHE A N 1
ATOM 774 C CA . PHE A 1 91 ? -8.106 -3.460 0.448 1.00 90.88 91 PHE A CA 1
ATOM 775 C C . PHE A 1 91 ? -7.872 -3.969 -0.975 1.00 90.88 91 PHE A C 1
ATOM 777 O O . PHE A 1 91 ? -6.798 -4.480 -1.292 1.00 90.88 91 PHE A O 1
ATOM 784 N N . GLN A 1 92 ? -8.895 -3.841 -1.824 1.00 90.12 92 GLN A N 1
ATOM 785 C CA . GLN A 1 92 ? -8.884 -4.373 -3.189 1.00 90.12 92 GLN A CA 1
ATOM 786 C C . GLN A 1 92 ? -7.725 -3.818 -4.029 1.00 90.12 92 GLN A C 1
ATOM 788 O O . GLN A 1 92 ? -7.057 -4.577 -4.722 1.00 90.12 92 GLN A O 1
ATOM 793 N N . ASP A 1 93 ? -7.436 -2.520 -3.922 1.00 91.38 93 ASP A N 1
ATOM 794 C CA . ASP A 1 93 ? -6.349 -1.887 -4.678 1.00 91.38 93 ASP A CA 1
ATOM 795 C C . ASP A 1 93 ? -4.982 -2.515 -4.396 1.00 91.38 93 ASP A C 1
ATOM 797 O O . ASP A 1 93 ? -4.177 -2.694 -5.308 1.00 91.38 93 ASP A O 1
ATOM 801 N N . LEU A 1 94 ? -4.723 -2.862 -3.134 1.00 93.25 94 LEU A N 1
ATOM 802 C CA . LEU A 1 94 ? -3.466 -3.482 -2.735 1.00 93.25 94 LEU A CA 1
ATOM 803 C C . LEU A 1 94 ? -3.375 -4.926 -3.244 1.00 93.25 94 LEU A C 1
ATOM 805 O O . LEU A 1 94 ? -2.319 -5.345 -3.718 1.00 93.25 94 LEU A O 1
ATOM 809 N N . ASP A 1 95 ? -4.486 -5.662 -3.179 1.00 92.50 95 ASP A N 1
ATOM 810 C CA . ASP A 1 95 ? -4.566 -7.047 -3.649 1.00 92.50 95 ASP A CA 1
ATOM 811 C C . ASP A 1 95 ? -4.393 -7.138 -5.174 1.00 92.50 95 ASP A C 1
ATOM 813 O O . ASP A 1 95 ? -3.667 -8.007 -5.657 1.00 92.50 95 ASP A O 1
ATOM 817 N N . GLU A 1 96 ? -4.981 -6.204 -5.929 1.00 92.94 96 GLU A N 1
ATOM 818 C CA . GLU A 1 96 ? -4.806 -6.096 -7.383 1.00 92.94 96 GLU A CA 1
ATOM 819 C C . GLU A 1 96 ? -3.344 -5.835 -7.766 1.00 92.94 96 GLU A C 1
ATOM 821 O O . GLU A 1 96 ? -2.787 -6.548 -8.599 1.00 92.94 96 GLU A O 1
ATOM 826 N N . VAL A 1 97 ? -2.690 -4.853 -7.132 1.00 93.56 97 VAL A N 1
ATOM 827 C CA . VAL A 1 97 ? -1.283 -4.532 -7.434 1.00 93.56 97 VAL A CA 1
ATOM 828 C C . VAL A 1 97 ? -0.360 -5.702 -7.088 1.00 93.56 97 VAL A C 1
ATOM 830 O O . VAL A 1 97 ? 0.555 -6.012 -7.850 1.00 93.56 97 VAL A O 1
ATOM 833 N N . ASN A 1 98 ? -0.603 -6.385 -5.966 1.00 94.19 98 ASN A N 1
ATOM 834 C CA . ASN A 1 98 ? 0.155 -7.579 -5.602 1.00 94.19 98 ASN A CA 1
ATOM 835 C C . ASN A 1 98 ? -0.031 -8.710 -6.629 1.00 94.19 98 ASN A C 1
ATOM 837 O O . ASN A 1 98 ? 0.943 -9.356 -7.017 1.00 94.19 98 ASN A O 1
ATOM 841 N N . GLY A 1 99 ? -1.263 -8.927 -7.101 1.00 93.19 99 GLY A N 1
ATOM 842 C CA . GLY A 1 99 ? -1.569 -9.898 -8.153 1.00 93.19 99 GLY A CA 1
ATOM 843 C C . GLY A 1 99 ? -0.822 -9.608 -9.457 1.00 93.19 99 GLY A C 1
ATOM 844 O O . GLY A 1 99 ? -0.159 -10.498 -9.991 1.00 93.19 99 GLY A O 1
ATOM 845 N N . ASP A 1 100 ? -0.852 -8.354 -9.915 1.00 91.81 100 ASP A N 1
ATOM 846 C CA . ASP A 1 100 ? -0.139 -7.909 -11.118 1.00 91.81 100 ASP A CA 1
ATOM 847 C C . ASP A 1 100 ? 1.377 -8.156 -11.011 1.00 91.81 100 ASP A C 1
ATOM 849 O O . ASP A 1 100 ? 2.001 -8.658 -11.949 1.00 91.81 100 ASP A O 1
ATOM 853 N N . ILE A 1 101 ? 1.986 -7.819 -9.866 1.00 91.44 101 ILE A N 1
ATOM 854 C CA . ILE A 1 101 ? 3.421 -8.039 -9.619 1.00 91.44 101 ILE A CA 1
ATOM 855 C C . ILE A 1 101 ? 3.761 -9.528 -9.714 1.00 91.44 101 ILE A C 1
ATOM 857 O O . ILE A 1 101 ? 4.730 -9.895 -10.382 1.00 91.44 101 ILE A O 1
ATOM 861 N N . MET A 1 102 ? 2.964 -10.390 -9.078 1.00 91.38 102 MET A N 1
ATOM 862 C CA . MET A 1 102 ? 3.182 -11.839 -9.116 1.00 91.38 102 MET A CA 1
ATOM 863 C C . MET A 1 102 ? 3.021 -12.398 -10.530 1.00 91.38 102 MET A C 1
ATOM 865 O O . MET A 1 102 ? 3.802 -13.253 -10.942 1.00 91.38 102 MET A O 1
ATOM 869 N N . GLN A 1 103 ? 2.058 -11.891 -11.301 1.00 89.75 103 GLN A N 1
ATOM 870 C CA . GLN A 1 103 ? 1.887 -12.281 -12.697 1.00 89.75 103 GLN A CA 1
ATOM 871 C C . GLN A 1 103 ? 3.104 -11.893 -13.544 1.00 89.75 103 GLN A C 1
ATOM 873 O O . GLN A 1 103 ? 3.621 -12.738 -14.272 1.00 89.75 103 GLN A O 1
ATOM 878 N N . ILE A 1 104 ? 3.595 -10.655 -13.426 1.00 87.19 104 ILE A N 1
ATOM 879 C CA . ILE A 1 104 ? 4.785 -10.202 -14.161 1.00 87.19 104 ILE A CA 1
ATOM 880 C C . ILE A 1 104 ? 5.997 -11.065 -13.800 1.00 87.19 104 ILE A C 1
ATOM 882 O O . ILE A 1 104 ? 6.672 -11.556 -14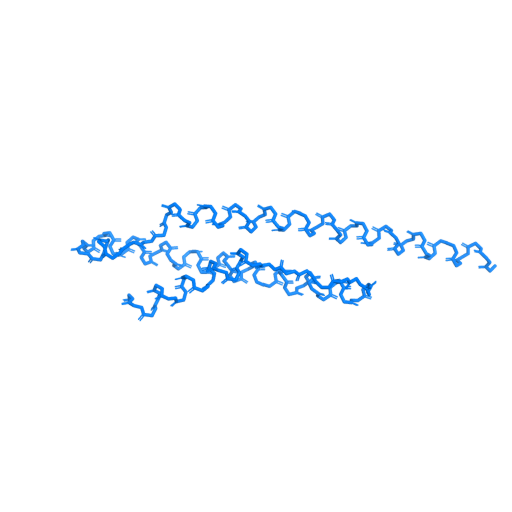.696 1.00 87.19 104 ILE A O 1
ATOM 886 N N . LYS A 1 105 ? 6.220 -11.348 -12.512 1.00 84.69 105 LYS A N 1
ATOM 887 C CA . LYS A 1 105 ? 7.320 -12.215 -12.057 1.00 84.69 105 LYS A CA 1
ATOM 888 C C . LYS A 1 105 ? 7.245 -13.661 -12.552 1.00 84.69 105 LYS A C 1
ATOM 890 O O . LYS A 1 105 ? 8.267 -14.331 -12.585 1.00 84.69 105 LYS A O 1
ATOM 895 N N . ASN A 1 106 ? 6.052 -14.166 -12.854 1.00 85.25 106 ASN A N 1
ATOM 896 C CA . ASN A 1 106 ? 5.890 -15.524 -13.374 1.00 85.25 106 ASN A CA 1
ATOM 897 C C . ASN A 1 106 ? 6.145 -15.605 -14.884 1.00 85.25 106 ASN A C 1
ATOM 899 O O . ASN A 1 106 ? 6.443 -16.683 -15.392 1.00 85.25 106 ASN A O 1
ATOM 903 N N . VAL A 1 107 ? 5.974 -14.491 -15.599 1.00 82.75 107 VAL A N 1
ATOM 904 C CA . VAL A 1 107 ? 6.143 -14.411 -17.057 1.00 82.75 107 VAL A CA 1
ATOM 905 C C . VAL A 1 107 ? 7.572 -14.001 -17.440 1.00 82.75 107 VAL A C 1
ATOM 907 O O . VAL A 1 107 ? 8.057 -14.429 -18.485 1.00 82.75 107 VAL A O 1
ATOM 910 N N . TRP A 1 108 ? 8.220 -13.174 -16.616 1.00 77.44 108 TRP A N 1
ATOM 911 C CA . TRP A 1 108 ? 9.542 -12.578 -16.842 1.00 77.44 108 TRP A CA 1
ATOM 912 C C . TRP A 1 108 ? 10.640 -13.319 -16.077 1.00 77.44 108 TRP A C 1
ATOM 914 O O . TRP A 1 108 ? 11.710 -13.562 -16.677 1.00 77.44 108 TRP A O 1
#

Sequence (108 aa):
INSHIKLINEQKDILKKNIQSRYETFVNQCEKIKLRWQQFRPREQDMEDEKKCRDSLKLVREKEQEIQDLLKQKESLIEEFKLFGMDSPVFQDLDEVNGDIMQIKNVW

Radius of gyration: 19.64 Å; chains: 1; bounding box: 39×23×66 Å